Protein AF-A0A8T5E354-F1 (afdb_monomer_lite)

pLDDT: mean 81.11, std 13.67, range [40.91, 96.38]

Secondary structure (DSSP, 8-state):
-HHHHHHHHHHHHHHHHHHHHHHHHSGGGS--SSPPPHHHHHHIIIIISHHHHHHHHHHHHHHHHHHHHHHHHHHHHHHHHHHHHHHHHHHHHHHHHHHHHHHHHHHHHHHHTTS--

Structure (mmCIF, N/CA/C/O backbone):
data_AF-A0A8T5E354-F1
#
_entry.id   AF-A0A8T5E354-F1
#
loop_
_atom_site.group_PDB
_atom_site.id
_atom_site.type_symbol
_atom_site.label_atom_id
_atom_site.label_alt_id
_atom_site.label_comp_id
_atom_site.label_asym_id
_atom_site.label_entity_id
_atom_site.label_seq_id
_atom_site.pdbx_PDB_ins_code
_atom_site.Cartn_x
_atom_site.Cartn_y
_atom_site.Cartn_z
_atom_site.occupancy
_atom_site.B_iso_or_equiv
_atom_site.auth_seq_id
_atom_site.auth_comp_id
_atom_site.auth_asym_id
_atom_site.auth_atom_id
_atom_site.pdbx_PDB_model_num
ATOM 1 N N . MET A 1 1 ? 2.705 -37.332 12.727 1.00 64.19 1 MET A N 1
ATOM 2 C CA . MET A 1 1 ? 2.548 -36.344 11.631 1.00 64.19 1 MET A CA 1
ATOM 3 C C . MET A 1 1 ? 1.114 -35.830 11.500 1.00 64.19 1 MET A C 1
ATOM 5 O O . MET A 1 1 ? 0.926 -34.630 11.611 1.00 64.19 1 MET A O 1
ATOM 9 N N . ARG A 1 2 ? 0.092 -36.695 11.369 1.00 79.50 2 ARG A N 1
ATOM 10 C CA . ARG A 1 2 ? -1.319 -36.268 11.191 1.00 79.50 2 ARG A CA 1
ATOM 11 C C . ARG A 1 2 ? -1.888 -35.397 12.323 1.00 79.50 2 ARG A C 1
ATOM 13 O O . ARG A 1 2 ? -2.593 -34.442 12.040 1.00 79.50 2 ARG A O 1
ATOM 20 N N . ALA A 1 3 ? -1.547 -35.693 13.578 1.00 84.00 3 ALA A N 1
ATOM 21 C CA . ALA A 1 3 ? -1.999 -34.905 14.730 1.00 84.00 3 ALA A CA 1
ATOM 22 C C . ALA A 1 3 ? -1.451 -33.466 14.721 1.00 84.00 3 ALA A C 1
ATOM 24 O O . ALA A 1 3 ? -2.167 -32.534 15.064 1.00 84.00 3 ALA A O 1
ATOM 25 N N . ILE A 1 4 ? -0.207 -33.282 14.268 1.00 89.19 4 ILE A N 1
ATOM 26 C CA . ILE A 1 4 ? 0.425 -31.962 14.152 1.00 89.19 4 ILE A CA 1
ATOM 27 C C . ILE A 1 4 ? -0.233 -31.178 13.014 1.00 89.19 4 ILE A C 1
ATOM 29 O O . ILE A 1 4 ? -0.612 -30.033 13.218 1.00 89.19 4 ILE A O 1
ATOM 33 N N . SER A 1 5 ? -0.473 -31.811 11.859 1.00 84.81 5 SER A N 1
ATOM 34 C CA . SER A 1 5 ? -1.204 -31.169 10.756 1.00 84.81 5 SER A CA 1
ATOM 35 C C . SER A 1 5 ? -2.631 -30.770 11.143 1.00 84.81 5 SER A C 1
ATOM 37 O O . SER A 1 5 ? -3.053 -29.671 10.802 1.00 84.81 5 SER A O 1
ATOM 39 N N . ALA A 1 6 ? -3.354 -31.621 11.880 1.00 89.31 6 ALA A N 1
ATOM 40 C CA . ALA A 1 6 ? -4.702 -31.313 12.357 1.00 89.31 6 ALA A CA 1
ATOM 41 C C . ALA A 1 6 ? -4.707 -30.158 13.374 1.00 89.31 6 ALA A C 1
ATOM 43 O O . ALA A 1 6 ? -5.557 -29.271 13.308 1.00 89.31 6 ALA A O 1
ATOM 44 N N . LEU A 1 7 ? -3.730 -30.131 14.286 1.00 93.19 7 LEU A N 1
ATOM 45 C CA . LEU A 1 7 ? -3.578 -29.047 15.254 1.00 93.19 7 LEU A CA 1
ATOM 46 C C . LEU A 1 7 ? -3.244 -27.719 14.563 1.00 93.19 7 LEU A C 1
ATOM 48 O O . LEU A 1 7 ? -3.836 -26.698 14.897 1.00 93.19 7 LEU A O 1
ATOM 52 N N . THR A 1 8 ? -2.354 -27.731 13.568 1.00 94.19 8 THR A N 1
ATOM 53 C CA . THR A 1 8 ? -2.034 -26.536 12.779 1.00 94.19 8 THR A CA 1
ATOM 54 C C . THR A 1 8 ? -3.245 -26.046 11.990 1.00 94.19 8 THR A C 1
ATOM 56 O O . THR A 1 8 ? -3.504 -24.851 12.014 1.00 94.19 8 THR A O 1
ATOM 59 N N . SER A 1 9 ? -4.025 -26.926 11.349 1.00 89.62 9 SER A N 1
ATOM 60 C CA . SER A 1 9 ? -5.218 -26.505 10.596 1.00 89.62 9 SER A CA 1
ATOM 61 C C . SER A 1 9 ? -6.315 -25.917 11.485 1.00 89.62 9 SER A C 1
ATOM 63 O O . SER A 1 9 ? -6.977 -24.959 11.099 1.00 89.62 9 SER A O 1
ATOM 65 N N . VAL A 1 10 ? -6.506 -26.470 12.685 1.00 95.56 10 VAL A N 1
ATOM 66 C CA . VAL A 1 10 ? -7.470 -25.924 13.651 1.00 95.56 10 VAL A CA 1
ATOM 67 C C . VAL A 1 10 ? -6.947 -24.610 14.234 1.00 95.56 10 VAL A C 1
ATOM 69 O O . VAL A 1 10 ? -7.699 -23.648 14.355 1.00 95.56 10 VAL A O 1
ATOM 72 N N . GLY A 1 11 ? -5.650 -24.536 14.535 1.00 94.50 11 GLY A N 1
ATOM 73 C CA . GLY A 1 11 ? -5.001 -23.327 15.034 1.00 94.50 11 GLY A CA 1
ATOM 74 C C . GLY A 1 11 ? -5.056 -22.168 14.041 1.00 94.50 11 GLY A C 1
ATOM 75 O O . GLY A 1 11 ? -5.408 -21.062 14.437 1.00 94.50 11 GLY A O 1
ATOM 76 N N . THR A 1 12 ? -4.781 -22.402 12.754 1.00 95.00 12 THR A N 1
ATOM 77 C CA . THR A 1 12 ? -4.896 -21.357 11.722 1.00 95.00 12 THR A CA 1
ATOM 78 C C . THR A 1 12 ? -6.340 -20.922 11.522 1.00 95.00 12 THR A C 1
ATOM 80 O O . THR A 1 12 ? -6.592 -19.733 11.360 1.00 95.00 12 THR A O 1
ATOM 83 N N . PHE A 1 13 ? -7.296 -21.849 11.591 1.00 95.94 13 PHE A N 1
ATOM 84 C CA . PHE A 1 13 ? -8.716 -21.520 11.503 1.00 95.94 13 PHE A CA 1
ATOM 85 C C . PHE A 1 13 ? -9.165 -20.607 12.655 1.00 95.94 13 PHE A C 1
ATOM 87 O O . PHE A 1 13 ? -9.770 -19.564 12.417 1.00 95.94 13 PHE A O 1
ATOM 94 N N . ILE A 1 14 ? -8.801 -20.946 13.895 1.00 96.19 14 ILE A N 1
ATOM 95 C CA . ILE A 1 14 ? -9.091 -20.113 15.072 1.00 96.19 14 ILE A CA 1
ATOM 96 C C . ILE A 1 14 ? -8.353 -18.773 14.982 1.00 96.19 14 ILE A C 1
ATOM 98 O O . ILE A 1 14 ? -8.938 -17.734 15.266 1.00 96.19 14 ILE A O 1
ATOM 102 N N . PHE A 1 15 ? -7.092 -18.776 14.550 1.00 96.31 15 PHE A N 1
ATOM 103 C CA . PHE A 1 15 ? -6.304 -17.558 14.377 1.00 96.31 15 PHE A CA 1
ATOM 104 C C . PHE A 1 15 ? -6.953 -16.592 13.380 1.00 96.31 15 PHE A C 1
ATOM 106 O O . PHE A 1 15 ? -7.083 -15.407 13.673 1.00 96.31 15 PHE A O 1
ATOM 113 N N . VAL A 1 16 ? -7.429 -17.092 12.237 1.00 96.38 16 VAL A N 1
ATOM 114 C CA . VAL A 1 16 ? -8.157 -16.277 11.253 1.00 96.38 16 VAL A CA 1
ATOM 115 C C . VAL A 1 16 ? -9.440 -15.703 11.855 1.00 96.38 16 VAL A C 1
ATOM 117 O O . VAL A 1 16 ? -9.725 -14.527 11.643 1.00 96.38 16 VAL A O 1
ATOM 120 N N . LEU A 1 17 ? -10.187 -16.482 12.644 1.00 95.94 17 LEU A N 1
ATOM 121 C CA . LEU A 1 17 ? -11.382 -15.986 13.336 1.00 95.94 17 LEU A CA 1
ATOM 122 C C . LEU A 1 17 ? -11.058 -14.895 14.364 1.00 95.94 17 LEU A C 1
ATOM 124 O O . LEU A 1 17 ? -11.789 -13.912 14.441 1.00 95.94 17 LEU A O 1
ATOM 128 N N . LEU A 1 18 ? -9.958 -15.030 15.108 1.00 94.62 18 LEU A N 1
ATOM 129 C CA . LEU A 1 18 ? -9.502 -14.008 16.054 1.00 94.62 18 LEU A CA 1
ATOM 130 C C . LEU A 1 18 ? -9.105 -12.714 15.340 1.00 94.62 18 LEU A C 1
ATOM 132 O O . LEU A 1 18 ? -9.494 -11.632 15.771 1.00 94.62 18 LEU A O 1
ATOM 136 N N . VAL A 1 19 ? -8.385 -12.817 14.220 1.00 94.75 19 VAL A N 1
ATOM 137 C CA . VAL A 1 19 ? -8.037 -11.648 13.402 1.00 94.75 19 VAL A CA 1
ATOM 138 C C . VAL A 1 19 ? -9.299 -10.990 12.844 1.00 94.75 19 VAL A C 1
ATOM 140 O O . VAL A 1 19 ? -9.435 -9.775 12.919 1.00 94.75 19 VAL A O 1
ATOM 143 N N . LEU A 1 20 ? -10.250 -11.774 12.333 1.00 93.56 20 LEU A N 1
ATOM 144 C CA . LEU A 1 20 ? -11.536 -11.257 11.860 1.00 93.56 20 LEU A CA 1
ATOM 145 C C . LEU A 1 20 ? -12.311 -10.551 12.974 1.00 93.56 20 LEU A C 1
ATOM 147 O O . LEU A 1 20 ? -12.875 -9.488 12.730 1.00 93.56 20 LEU A O 1
ATOM 151 N N . GLN A 1 21 ? -12.339 -11.112 14.181 1.00 93.50 21 GLN A N 1
ATOM 152 C CA . GLN A 1 21 ? -13.004 -10.494 15.323 1.00 93.50 21 GLN A CA 1
ATOM 153 C C . GLN A 1 21 ? -12.373 -9.145 15.671 1.00 93.50 21 GLN A C 1
ATOM 155 O O . GLN A 1 21 ? -13.101 -8.168 15.815 1.00 93.50 21 GLN A O 1
ATOM 160 N N . GLU A 1 22 ? -11.047 -9.083 15.765 1.00 90.19 22 GLU A N 1
ATOM 161 C CA . GLU A 1 22 ? -10.346 -7.860 16.160 1.00 90.19 22 GLU A CA 1
ATOM 162 C C . GLU A 1 22 ? -10.410 -6.771 15.083 1.00 90.19 22 GLU A C 1
ATOM 164 O O . GLU A 1 22 ? -10.559 -5.588 15.375 1.00 90.19 22 GLU A O 1
ATOM 169 N N . VAL A 1 23 ? -10.375 -7.160 13.807 1.00 89.00 23 VAL A N 1
ATOM 170 C CA . VAL A 1 23 ? -10.556 -6.208 12.705 1.00 89.00 23 VAL A CA 1
ATOM 171 C C . VAL A 1 23 ? -11.972 -5.628 12.716 1.00 89.00 23 VAL A C 1
ATOM 173 O O . VAL A 1 23 ? -12.122 -4.428 12.503 1.00 89.00 23 VAL A O 1
ATOM 176 N N . ASN A 1 24 ? -13.002 -6.442 12.979 1.00 89.25 24 ASN A N 1
ATOM 177 C CA . ASN A 1 24 ? -14.399 -5.987 13.011 1.00 89.25 24 ASN A CA 1
ATOM 178 C C . ASN A 1 24 ? -14.786 -5.266 14.312 1.00 89.25 24 ASN A C 1
ATOM 180 O O . ASN A 1 24 ? -15.743 -4.496 14.310 1.00 89.25 24 ASN A O 1
ATOM 184 N N . SER A 1 25 ? -14.081 -5.504 15.420 1.00 86.00 25 SER A N 1
ATOM 185 C CA . SER A 1 25 ? -14.323 -4.812 16.694 1.00 86.00 25 SER A CA 1
ATOM 186 C C . SER A 1 25 ? -13.792 -3.377 16.691 1.00 86.00 25 SER A C 1
ATOM 188 O O . SER A 1 25 ? -14.134 -2.588 17.575 1.00 86.00 25 SER A O 1
ATOM 190 N N . HIS A 1 26 ? -12.964 -3.025 15.704 1.00 80.12 26 HIS A N 1
ATOM 191 C CA . HIS A 1 26 ? -12.321 -1.728 15.659 1.00 80.12 26 HIS A CA 1
ATOM 192 C C . HIS A 1 26 ? -13.327 -0.588 15.432 1.00 80.12 26 HIS A C 1
ATOM 194 O O . HIS A 1 26 ? -14.165 -0.632 14.529 1.00 80.12 26 HIS A O 1
ATOM 200 N N . SER A 1 27 ? -13.207 0.473 16.236 1.00 75.69 27 SER A N 1
ATOM 201 C CA . SER A 1 27 ? -14.137 1.613 16.270 1.00 75.69 27 SER A CA 1
ATOM 202 C C . SER A 1 27 ? -14.238 2.385 14.949 1.00 75.69 27 SER A C 1
ATOM 204 O O . SER A 1 27 ? -15.226 3.084 14.731 1.00 75.69 27 SER A O 1
ATOM 206 N N . MET A 1 28 ? -13.264 2.221 14.046 1.00 71.81 28 MET A N 1
ATOM 207 C CA . MET A 1 28 ? -13.272 2.773 12.685 1.00 71.81 28 MET A CA 1
ATOM 208 C C . MET A 1 28 ? -14.462 2.295 11.834 1.00 71.81 28 MET A C 1
ATOM 210 O O . MET A 1 28 ? -14.895 3.023 10.946 1.00 71.81 28 MET A O 1
ATOM 214 N N . TRP A 1 29 ? -15.004 1.098 12.095 1.00 83.00 29 TRP A N 1
ATOM 215 C CA . TRP A 1 29 ? -16.178 0.561 11.387 1.00 83.00 29 TRP A CA 1
ATOM 216 C C . TRP A 1 29 ? -17.516 1.013 11.990 1.00 83.00 29 TRP A C 1
ATOM 218 O O . TRP A 1 29 ? -18.580 0.606 11.521 1.00 83.00 29 TRP A O 1
ATOM 228 N N . GLY A 1 30 ? -17.482 1.830 13.047 1.00 75.94 30 GLY A N 1
ATOM 229 C CA . GLY A 1 30 ? -18.677 2.383 13.671 1.00 75.94 30 GLY A CA 1
ATOM 230 C C . GLY A 1 30 ? -19.424 3.359 12.757 1.00 75.94 30 GLY A C 1
ATOM 231 O O . GLY A 1 30 ? -18.851 3.974 11.860 1.00 75.94 30 GLY A O 1
ATOM 232 N N . VAL A 1 31 ? -20.724 3.537 13.010 1.00 69.81 31 VAL A N 1
ATOM 233 C CA . VAL A 1 31 ? -21.526 4.587 12.363 1.00 69.81 31 VAL A CA 1
ATOM 234 C C . VAL A 1 31 ? -20.984 5.952 12.794 1.00 69.81 31 VAL A C 1
ATOM 236 O O . VAL A 1 31 ? -21.166 6.374 13.936 1.00 69.81 31 VAL A O 1
ATOM 239 N N . SER A 1 32 ? -20.300 6.640 11.881 1.00 68.12 32 SER A N 1
ATOM 240 C CA . SER A 1 32 ? -19.817 8.003 12.087 1.00 68.12 32 SER A CA 1
ATOM 241 C C . SER A 1 32 ? -20.966 8.995 11.884 1.00 68.12 32 SER A C 1
ATOM 243 O O . SER A 1 32 ? -21.545 9.101 10.807 1.00 68.12 32 SER A O 1
ATOM 245 N N . GLY A 1 33 ? -21.335 9.716 12.949 1.00 69.00 33 GLY A N 1
ATOM 246 C CA . GLY A 1 33 ? -22.379 10.749 12.895 1.00 69.00 33 GLY A CA 1
ATOM 247 C C . GLY A 1 33 ? -21.926 12.037 12.197 1.00 69.00 33 GLY A C 1
ATOM 248 O O . GLY A 1 33 ? -22.749 12.726 11.606 1.00 69.00 33 GLY A O 1
ATOM 249 N N . ASN A 1 34 ? -20.618 12.318 12.210 1.00 73.38 34 ASN A N 1
ATOM 250 C CA . ASN A 1 34 ? -19.991 13.452 11.537 1.00 73.38 34 ASN A CA 1
ATOM 251 C C . ASN A 1 34 ? -18.692 12.996 10.844 1.00 73.38 34 ASN A C 1
ATOM 253 O O . ASN A 1 34 ? -17.919 12.252 11.453 1.00 73.38 34 ASN A O 1
ATOM 257 N N . PRO A 1 35 ? -18.416 13.442 9.604 1.00 75.81 35 PRO A N 1
ATOM 258 C CA . PRO A 1 35 ? -17.126 13.208 8.966 1.00 75.81 35 PRO A CA 1
ATOM 259 C C . PRO A 1 35 ? -16.006 13.932 9.736 1.00 75.81 35 PRO A C 1
ATOM 261 O O . PRO A 1 35 ? -16.233 15.046 10.221 1.00 75.81 35 PRO A O 1
ATOM 264 N N . PRO A 1 36 ? -14.808 13.328 9.846 1.00 76.06 36 PRO A N 1
ATOM 265 C CA . PRO A 1 36 ? -13.687 13.934 10.552 1.00 76.06 36 PRO A CA 1
ATOM 266 C C . PRO A 1 36 ? -13.252 15.229 9.865 1.00 76.06 36 PRO A C 1
ATOM 268 O O . PRO A 1 36 ? -13.248 15.341 8.635 1.00 76.06 36 PRO A O 1
ATOM 271 N N . SER A 1 37 ? -12.857 16.212 10.667 1.00 85.81 37 SER A N 1
ATOM 272 C CA . SER A 1 37 ? -12.221 17.424 10.155 1.00 85.81 37 SER A CA 1
ATOM 273 C C . SER A 1 37 ? -10.853 17.102 9.534 1.00 85.81 37 SER A C 1
ATOM 275 O O . SER A 1 37 ? -10.218 16.101 9.869 1.00 85.81 37 SER A O 1
ATOM 277 N N . THR A 1 38 ? -10.345 17.969 8.650 1.00 88.69 38 THR A N 1
ATOM 278 C CA . THR A 1 38 ? -9.024 17.787 8.011 1.00 88.69 38 THR A CA 1
ATOM 279 C C . THR A 1 38 ? -7.900 17.574 9.031 1.00 88.69 38 THR A C 1
ATOM 281 O O . THR A 1 38 ? -6.960 16.825 8.774 1.00 88.69 38 THR A O 1
ATOM 284 N N . VAL A 1 39 ? -8.005 18.213 10.200 1.00 89.38 39 VAL A N 1
ATOM 285 C CA . VAL A 1 39 ? -7.016 18.108 11.281 1.00 89.38 39 VAL A CA 1
ATOM 286 C C . VAL A 1 39 ? -7.082 16.739 11.960 1.00 89.38 39 VAL A C 1
ATOM 288 O O . VAL A 1 39 ? -6.046 16.113 12.174 1.00 89.38 39 VAL A O 1
ATOM 291 N N . GLU A 1 40 ? -8.283 16.239 12.249 1.00 86.88 40 GLU A N 1
ATOM 292 C CA . GLU A 1 40 ? -8.479 14.916 12.857 1.00 86.88 40 GLU A CA 1
ATOM 293 C C . GLU A 1 40 ? -8.058 13.792 11.908 1.00 86.88 40 GLU A C 1
ATOM 295 O O . GLU A 1 40 ? -7.396 12.843 12.328 1.00 86.88 40 GLU A O 1
ATOM 300 N N . PHE A 1 41 ? -8.348 13.929 10.611 1.00 85.06 41 PHE A N 1
ATOM 301 C CA . PHE A 1 41 ? -7.876 12.983 9.602 1.00 85.06 41 PHE A CA 1
ATOM 302 C C . PHE A 1 41 ? -6.343 12.955 9.508 1.00 85.06 41 PHE A C 1
ATOM 304 O O . PHE A 1 41 ? -5.744 11.879 9.472 1.00 85.06 41 PHE A O 1
ATOM 311 N N . ALA A 1 42 ? -5.692 14.124 9.518 1.00 89.44 42 ALA A N 1
ATOM 312 C CA . ALA A 1 42 ? -4.234 14.200 9.510 1.00 89.44 42 ALA A CA 1
ATOM 313 C C . ALA A 1 42 ? -3.632 13.536 10.758 1.00 89.44 42 ALA A C 1
ATOM 315 O O . ALA A 1 42 ? -2.680 12.765 10.643 1.00 89.44 42 ALA A O 1
ATOM 316 N N . ASN A 1 43 ? -4.215 13.773 11.937 1.00 90.38 43 ASN A N 1
ATOM 317 C CA . ASN A 1 43 ? -3.779 13.128 13.173 1.00 90.38 43 ASN A CA 1
ATOM 318 C C . ASN A 1 43 ? -3.927 11.596 13.104 1.00 90.38 43 ASN A C 1
ATOM 320 O O . ASN A 1 43 ? -2.994 10.873 13.447 1.00 90.38 43 ASN A O 1
ATOM 324 N N . SER A 1 44 ? -5.048 11.103 12.573 1.00 88.06 44 SER A N 1
ATOM 325 C CA . SER A 1 44 ? -5.284 9.671 12.360 1.00 88.06 44 SER A CA 1
ATOM 326 C C . SER A 1 44 ? -4.224 9.041 11.446 1.00 88.06 44 SER A C 1
ATOM 328 O O . SER A 1 44 ? -3.643 8.017 11.790 1.00 88.06 44 SER A O 1
ATOM 330 N N . ILE A 1 45 ? -3.922 9.640 10.289 1.00 89.44 45 ILE A N 1
ATOM 331 C CA . ILE A 1 45 ? -2.983 9.058 9.308 1.00 89.44 45 ILE A CA 1
ATOM 332 C C . ILE A 1 45 ? -1.513 9.159 9.756 1.00 89.44 45 ILE A C 1
ATOM 334 O O . ILE A 1 45 ? -0.730 8.246 9.473 1.00 89.44 45 ILE A O 1
ATOM 338 N N . PHE A 1 46 ? -1.127 10.246 10.436 1.00 88.31 46 PHE A N 1
ATOM 339 C CA . PHE A 1 46 ? 0.270 10.503 10.809 1.00 88.31 46 PHE A CA 1
ATOM 340 C C . PHE A 1 46 ? 0.668 10.019 12.204 1.00 88.31 46 PHE A C 1
ATOM 342 O O . PHE A 1 46 ? 1.851 9.752 12.398 1.00 88.31 46 PHE A O 1
ATOM 349 N N . ASN A 1 47 ? -0.266 9.893 13.153 1.00 88.88 47 ASN A N 1
ATOM 350 C CA . ASN A 1 47 ? 0.031 9.403 14.503 1.00 88.88 47 ASN A CA 1
ATOM 351 C C . ASN A 1 47 ? -0.534 7.999 14.740 1.00 88.88 47 ASN A C 1
ATOM 353 O O . ASN A 1 47 ? 0.228 7.086 15.044 1.00 88.88 47 ASN A O 1
ATOM 357 N N . GLU A 1 48 ? -1.843 7.799 14.576 1.00 88.31 48 GLU A N 1
ATOM 358 C CA . GLU A 1 48 ? -2.497 6.526 14.929 1.00 88.31 48 GLU A CA 1
ATOM 359 C C . GLU A 1 48 ? -2.175 5.407 13.925 1.00 88.31 48 GLU A C 1
ATOM 361 O O . GLU A 1 48 ? -1.849 4.285 14.310 1.00 88.31 48 GLU A O 1
ATOM 366 N N . TRP A 1 49 ? -2.177 5.729 12.630 1.00 88.75 49 TRP A N 1
ATOM 367 C CA . TRP 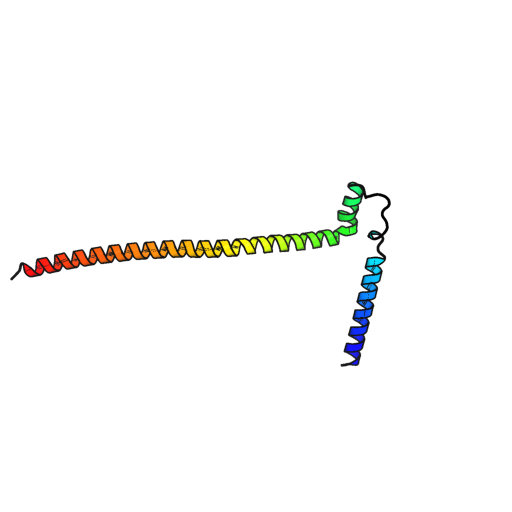A 1 49 ? -1.952 4.785 11.531 1.00 88.75 49 TRP A CA 1
ATOM 368 C C . TRP A 1 49 ? -0.586 4.937 10.859 1.00 88.75 49 TRP A C 1
ATOM 370 O O . TRP A 1 49 ? -0.353 4.381 9.785 1.00 88.75 49 TRP A O 1
ATOM 380 N N . ALA A 1 50 ? 0.346 5.644 11.503 1.00 90.44 50 ALA A N 1
ATOM 381 C CA . ALA A 1 50 ? 1.647 6.009 10.942 1.00 90.44 50 ALA A CA 1
ATOM 382 C C . ALA A 1 50 ? 2.389 4.817 10.313 1.00 90.44 50 ALA A C 1
ATOM 384 O O . ALA A 1 50 ? 2.901 4.897 9.196 1.00 90.44 50 ALA A O 1
ATOM 385 N N . PHE A 1 51 ? 2.399 3.681 11.015 1.00 88.75 51 PHE A N 1
ATOM 386 C CA . PHE A 1 51 ? 3.059 2.461 10.557 1.00 88.75 51 PHE A CA 1
ATOM 387 C C . PHE A 1 51 ? 2.450 1.909 9.259 1.00 88.75 51 PHE A C 1
ATOM 389 O O . PHE A 1 51 ? 3.177 1.545 8.333 1.00 88.75 51 PHE A O 1
ATOM 396 N N . VAL A 1 52 ? 1.118 1.899 9.157 1.00 91.25 52 VAL A N 1
ATOM 397 C CA . VAL A 1 52 ? 0.402 1.439 7.958 1.00 91.25 52 VAL A CA 1
ATOM 398 C C . VAL A 1 52 ? 0.630 2.404 6.796 1.00 91.25 52 VAL A C 1
ATOM 400 O O . VAL A 1 52 ? 0.884 1.956 5.679 1.00 91.25 52 VAL A O 1
ATOM 403 N N . THR A 1 53 ? 0.637 3.715 7.053 1.00 92.44 53 THR A N 1
ATOM 404 C CA . THR A 1 53 ? 0.930 4.749 6.047 1.00 92.44 53 THR A CA 1
ATOM 405 C C . THR A 1 53 ? 2.333 4.588 5.456 1.00 92.44 53 THR A C 1
ATOM 407 O O . THR A 1 53 ? 2.511 4.701 4.243 1.00 92.44 53 THR A O 1
ATOM 410 N N . ILE A 1 54 ? 3.333 4.262 6.282 1.00 94.88 54 ILE A N 1
ATOM 411 C CA . ILE A 1 54 ? 4.708 4.006 5.822 1.00 94.88 54 ILE A CA 1
ATOM 412 C C . ILE A 1 54 ? 4.760 2.780 4.902 1.00 94.88 54 ILE A C 1
ATOM 414 O O . ILE A 1 54 ? 5.357 2.839 3.825 1.00 94.88 54 ILE A O 1
ATOM 418 N N . ILE A 1 55 ? 4.109 1.681 5.292 1.00 96.00 55 ILE A N 1
ATOM 419 C CA . ILE A 1 55 ? 4.044 0.459 4.476 1.00 96.00 55 ILE A CA 1
ATOM 420 C C . ILE A 1 55 ? 3.319 0.720 3.156 1.00 96.00 55 ILE A C 1
ATOM 422 O O . ILE A 1 55 ? 3.789 0.292 2.103 1.00 96.00 55 ILE A O 1
ATOM 426 N N . LEU A 1 56 ? 2.211 1.462 3.193 1.00 94.50 56 LEU A N 1
ATOM 427 C CA . LEU A 1 56 ? 1.480 1.861 1.997 1.00 94.50 56 LEU A CA 1
ATOM 428 C C . LEU A 1 56 ? 2.366 2.686 1.056 1.00 94.50 56 LEU A C 1
ATOM 430 O O . LEU A 1 56 ? 2.382 2.427 -0.144 1.00 94.50 56 LEU A O 1
ATOM 434 N N . GLY A 1 57 ? 3.147 3.629 1.589 1.00 94.38 57 GLY A N 1
ATOM 435 C CA . GLY A 1 57 ? 4.107 4.410 0.810 1.00 94.38 57 GLY A CA 1
ATOM 436 C C . GLY A 1 57 ? 5.187 3.544 0.157 1.00 94.38 57 GLY A C 1
ATOM 437 O O . GLY A 1 57 ? 5.492 3.726 -1.021 1.00 94.38 57 GLY A O 1
ATOM 438 N N . ALA A 1 58 ? 5.718 2.556 0.879 1.00 96.25 58 ALA A N 1
ATOM 439 C CA . ALA A 1 58 ? 6.695 1.614 0.333 1.00 96.25 58 ALA A CA 1
ATOM 440 C C . ALA A 1 58 ? 6.098 0.739 -0.784 1.00 96.25 58 ALA A C 1
ATOM 442 O O . ALA A 1 58 ? 6.727 0.554 -1.829 1.00 96.25 58 ALA A O 1
ATOM 443 N N . LEU A 1 59 ? 4.867 0.250 -0.605 1.00 95.94 59 LEU A N 1
ATOM 444 C CA . LEU A 1 59 ? 4.141 -0.500 -1.635 1.00 95.94 59 LEU A CA 1
ATOM 445 C C . LEU A 1 59 ? 3.863 0.362 -2.870 1.00 95.94 59 LEU A C 1
ATOM 447 O O . LEU A 1 59 ? 4.058 -0.093 -3.998 1.00 95.94 59 LEU A O 1
ATOM 451 N N . LEU A 1 60 ? 3.469 1.620 -2.668 1.00 95.81 60 LEU A N 1
ATOM 452 C CA . LEU A 1 60 ? 3.245 2.570 -3.753 1.00 95.81 60 LEU A CA 1
ATOM 453 C C . LEU A 1 60 ? 4.543 2.849 -4.525 1.00 95.81 60 LEU A C 1
ATOM 455 O O . LEU A 1 60 ? 4.539 2.863 -5.755 1.00 95.81 60 LEU A O 1
ATOM 459 N N . ALA A 1 61 ? 5.668 3.007 -3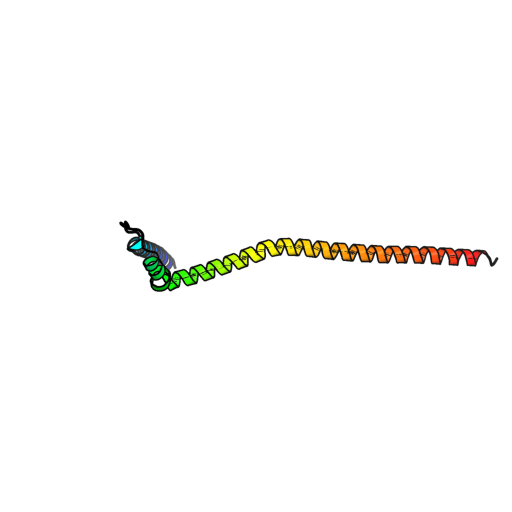.823 1.00 96.19 61 ALA A N 1
ATOM 460 C CA . ALA A 1 61 ? 6.978 3.184 -4.443 1.00 96.19 61 ALA A CA 1
ATOM 461 C C . ALA A 1 61 ? 7.385 1.955 -5.273 1.00 96.19 61 ALA A C 1
ATOM 463 O O . ALA A 1 61 ? 7.821 2.101 -6.416 1.00 96.19 61 ALA A O 1
ATOM 464 N N . MET A 1 62 ? 7.180 0.743 -4.748 1.00 96.00 62 MET A N 1
ATOM 465 C CA . MET A 1 62 ? 7.428 -0.499 -5.488 1.00 96.00 62 MET A CA 1
ATOM 466 C C . MET A 1 62 ? 6.566 -0.588 -6.756 1.00 96.00 62 MET A C 1
ATOM 468 O O . MET A 1 62 ? 7.065 -0.980 -7.813 1.00 96.00 62 MET A O 1
ATOM 472 N N . ALA A 1 63 ? 5.305 -0.155 -6.686 1.00 94.31 63 ALA A N 1
ATOM 473 C CA . ALA A 1 63 ? 4.415 -0.093 -7.841 1.00 94.31 63 ALA A CA 1
ATOM 474 C C . ALA A 1 63 ? 4.882 0.931 -8.893 1.00 94.31 63 ALA A C 1
ATOM 476 O O . ALA A 1 63 ? 4.922 0.610 -10.081 1.00 94.31 63 ALA A O 1
ATOM 477 N N . MET A 1 64 ? 5.298 2.136 -8.480 1.00 95.31 64 MET A N 1
ATOM 478 C CA . MET A 1 64 ? 5.829 3.158 -9.397 1.00 95.31 64 MET A CA 1
ATOM 479 C C . MET A 1 64 ? 7.105 2.695 -10.106 1.00 95.31 64 MET A C 1
ATOM 481 O O . MET A 1 64 ? 7.282 2.947 -11.302 1.00 95.31 64 MET A O 1
ATOM 485 N N . ILE A 1 65 ? 7.978 1.979 -9.395 1.00 92.75 65 ILE A N 1
ATOM 486 C CA . ILE A 1 65 ? 9.176 1.377 -9.982 1.00 92.75 65 ILE A CA 1
ATOM 487 C C . ILE A 1 65 ? 8.769 0.299 -10.996 1.00 92.75 65 ILE A C 1
ATOM 489 O O . ILE A 1 65 ? 9.250 0.323 -12.127 1.00 92.75 65 ILE A O 1
ATOM 493 N N . GLY A 1 66 ? 7.834 -0.587 -10.641 1.00 88.94 66 GLY A N 1
ATOM 494 C CA . GLY A 1 66 ? 7.317 -1.629 -11.535 1.00 88.94 66 GLY A CA 1
ATOM 495 C C . GLY A 1 66 ? 6.715 -1.077 -12.833 1.00 88.94 66 GLY A C 1
ATOM 496 O O . GLY A 1 66 ? 7.072 -1.528 -13.920 1.00 88.94 66 GLY A O 1
ATOM 497 N N . ALA A 1 67 ? 5.876 -0.042 -12.743 1.00 90.50 67 ALA A N 1
ATOM 498 C CA . ALA A 1 67 ? 5.294 0.617 -13.914 1.00 90.50 67 ALA A CA 1
ATOM 499 C C . ALA A 1 67 ? 6.360 1.289 -14.799 1.00 90.50 67 ALA A C 1
ATOM 501 O O . ALA A 1 67 ? 6.296 1.222 -16.027 1.00 90.50 67 ALA A O 1
ATOM 502 N N . SER A 1 68 ? 7.382 1.886 -14.178 1.00 88.62 68 SER A N 1
ATOM 503 C CA . SER A 1 68 ? 8.497 2.516 -14.893 1.00 88.62 68 SER A CA 1
ATOM 504 C C . SER A 1 68 ? 9.371 1.511 -15.645 1.00 88.62 68 SER A C 1
ATOM 506 O O . SER A 1 68 ? 9.988 1.883 -16.644 1.00 88.62 68 SER A O 1
ATOM 508 N N . TYR A 1 69 ? 9.454 0.260 -15.181 1.00 89.50 69 TYR A N 1
ATOM 509 C CA . TYR A 1 69 ? 10.142 -0.810 -15.906 1.00 89.50 69 TYR A CA 1
ATOM 510 C C . TYR A 1 69 ? 9.302 -1.360 -17.057 1.00 89.50 69 TYR A C 1
ATOM 512 O O . TYR A 1 69 ? 9.863 -1.606 -18.119 1.00 89.50 69 TYR A O 1
ATOM 520 N N . LEU A 1 70 ? 7.978 -1.456 -16.901 1.00 88.00 70 LEU A N 1
ATOM 521 C CA . LEU A 1 70 ? 7.091 -1.984 -17.943 1.00 88.00 70 LEU A CA 1
ATOM 522 C C . LEU A 1 70 ? 7.149 -1.163 -19.247 1.00 88.00 70 LEU A C 1
ATOM 524 O O . LEU A 1 70 ? 7.323 -1.726 -20.320 1.00 88.00 70 LEU A O 1
ATOM 528 N N . VAL A 1 71 ? 7.087 0.171 -19.157 1.00 84.31 71 VAL A N 1
ATOM 529 C CA . VAL A 1 71 ? 7.184 1.067 -20.335 1.00 84.31 71 VAL A CA 1
ATOM 530 C C . VAL A 1 71 ? 8.614 1.150 -20.876 1.00 84.31 71 VAL A C 1
ATOM 532 O O . VAL A 1 71 ? 8.854 1.373 -22.062 1.00 84.31 71 VAL A O 1
ATOM 535 N N . ARG A 1 72 ? 9.612 1.002 -20.003 1.00 89.06 72 ARG A N 1
ATOM 536 C CA . ARG A 1 72 ? 11.015 1.057 -20.419 1.00 89.06 72 ARG A CA 1
ATOM 537 C C . ARG A 1 72 ? 11.412 -0.170 -21.227 1.00 89.06 72 ARG A C 1
ATOM 539 O O . ARG A 1 72 ? 12.223 -0.025 -22.132 1.00 89.06 72 ARG A O 1
ATOM 546 N N . ASP A 1 73 ? 10.843 -1.328 -20.922 1.00 88.25 73 ASP A N 1
ATOM 547 C CA . ASP A 1 73 ? 11.130 -2.584 -21.613 1.00 88.25 73 ASP A CA 1
ATOM 548 C C . ASP A 1 73 ? 10.760 -2.509 -23.110 1.00 88.25 73 ASP A C 1
ATOM 550 O O . ASP A 1 73 ? 11.602 -2.720 -23.985 1.00 88.25 73 ASP A O 1
ATOM 554 N N . GLU A 1 74 ? 9.552 -2.033 -23.432 1.00 84.75 74 GLU A N 1
ATOM 555 C CA . GLU A 1 74 ? 9.099 -1.833 -24.822 1.00 84.75 74 GLU A CA 1
ATOM 556 C C . GLU A 1 74 ? 9.865 -0.721 -25.564 1.00 84.75 74 GLU A C 1
ATOM 558 O O . GLU A 1 74 ? 10.092 -0.792 -26.773 1.00 84.75 74 GLU A O 1
ATOM 563 N N . ARG A 1 75 ? 10.313 0.319 -24.852 1.00 89.25 75 ARG A N 1
ATOM 564 C CA . ARG A 1 75 ? 11.100 1.405 -25.459 1.00 89.25 75 ARG A CA 1
ATOM 565 C C . ARG A 1 75 ? 12.544 0.969 -25.706 1.00 89.25 75 ARG A C 1
ATOM 567 O O . ARG A 1 75 ? 13.122 1.358 -26.717 1.00 89.25 75 ARG A O 1
ATOM 574 N N . LEU A 1 76 ? 13.113 0.149 -24.820 1.00 82.44 76 LEU A N 1
ATOM 575 C CA . LEU A 1 76 ? 14.457 -0.416 -24.963 1.00 82.44 76 LEU A CA 1
ATOM 576 C C . LEU A 1 76 ? 14.542 -1.369 -26.153 1.00 82.44 76 LEU A C 1
ATOM 578 O O . LEU A 1 76 ? 15.493 -1.268 -26.926 1.00 82.44 76 LEU A O 1
ATOM 582 N N . ILE A 1 77 ? 13.559 -2.258 -26.338 1.00 81.50 77 ILE A N 1
ATOM 583 C CA . ILE A 1 77 ? 13.593 -3.220 -27.449 1.00 81.50 77 ILE A CA 1
ATOM 584 C C . ILE A 1 77 ? 13.524 -2.509 -28.806 1.00 81.50 77 ILE A C 1
ATOM 586 O O . ILE A 1 77 ? 14.277 -2.843 -29.721 1.00 81.50 77 ILE A O 1
ATOM 590 N N . ASN A 1 78 ? 12.682 -1.478 -28.911 1.00 82.06 78 ASN A N 1
ATOM 591 C CA . ASN A 1 78 ? 12.522 -0.724 -30.147 1.00 82.06 78 ASN A CA 1
ATOM 592 C C . ASN A 1 78 ? 13.786 0.085 -30.471 1.00 82.06 78 ASN A C 1
ATOM 594 O O . ASN A 1 78 ? 14.235 0.099 -31.612 1.00 82.06 78 ASN A O 1
ATOM 598 N N 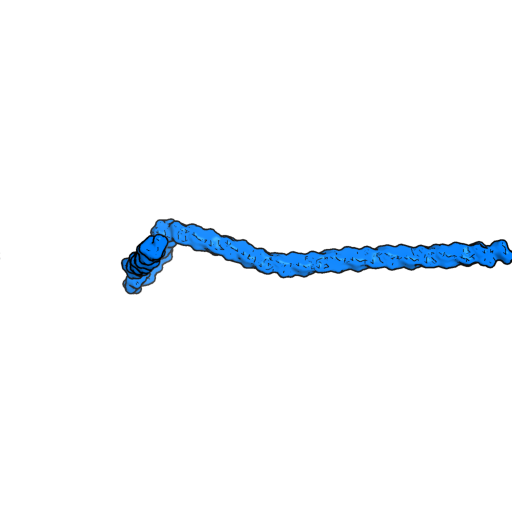. LEU A 1 79 ? 14.414 0.678 -29.450 1.00 82.88 79 LEU A N 1
ATOM 599 C CA . LEU A 1 79 ? 15.666 1.419 -29.602 1.00 82.88 79 LEU A CA 1
ATOM 600 C C . LEU A 1 79 ? 16.837 0.508 -30.013 1.00 82.88 79 LEU A C 1
ATOM 602 O O . LEU A 1 79 ? 17.669 0.891 -30.828 1.00 82.88 79 LEU A O 1
ATOM 606 N N . VAL A 1 80 ? 16.909 -0.714 -29.476 1.00 84.12 80 VAL A N 1
ATOM 607 C CA . VAL A 1 80 ? 17.944 -1.691 -29.858 1.00 84.12 80 VAL A CA 1
ATOM 608 C C . VAL A 1 80 ? 17.774 -2.153 -31.303 1.00 84.12 80 VAL A C 1
ATOM 610 O O . VAL A 1 80 ? 18.772 -2.372 -31.994 1.00 84.12 80 VAL A O 1
ATOM 613 N N . TRP A 1 81 ? 16.533 -2.314 -31.761 1.00 85.12 81 TRP A N 1
ATOM 614 C CA . TRP A 1 81 ? 16.256 -2.679 -33.145 1.00 85.12 81 TRP A CA 1
ATOM 615 C C . TRP A 1 81 ? 16.620 -1.544 -34.112 1.00 85.12 81 TRP A C 1
ATOM 617 O O . TRP A 1 81 ? 17.293 -1.808 -35.105 1.00 85.12 81 TRP A O 1
ATOM 627 N N . ASP A 1 82 ? 16.292 -0.298 -33.759 1.00 86.25 82 ASP A N 1
ATOM 628 C CA . ASP A 1 82 ? 16.645 0.916 -34.513 1.00 86.25 82 ASP A CA 1
ATOM 629 C C . ASP A 1 82 ? 18.172 1.071 -34.663 1.00 86.25 82 ASP A C 1
ATOM 631 O O . ASP A 1 82 ? 18.706 1.102 -35.771 1.00 86.25 82 ASP A O 1
ATOM 635 N N . ILE A 1 83 ? 18.916 0.988 -33.550 1.00 86.25 83 ILE A 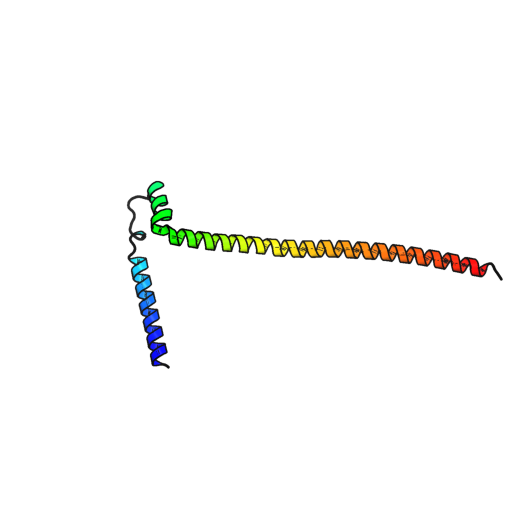N 1
ATOM 636 C CA . ILE A 1 83 ? 20.390 1.065 -33.553 1.00 86.25 83 ILE A CA 1
ATOM 637 C C . ILE A 1 83 ? 21.016 -0.076 -34.374 1.00 86.25 83 ILE A C 1
ATOM 639 O O . ILE A 1 83 ? 22.019 0.116 -35.065 1.00 86.25 83 ILE A O 1
ATOM 643 N N . ARG A 1 84 ? 20.459 -1.292 -34.298 1.00 83.50 84 ARG A N 1
ATOM 644 C CA . ARG A 1 84 ? 20.973 -2.447 -35.049 1.00 83.50 84 ARG A CA 1
ATOM 645 C C . ARG A 1 84 ? 20.700 -2.329 -36.551 1.00 83.50 84 ARG A C 1
ATOM 647 O O . ARG A 1 84 ? 21.566 -2.738 -37.331 1.00 83.50 84 ARG A O 1
ATOM 654 N N . GLY A 1 85 ? 19.543 -1.796 -36.943 1.00 82.38 85 GLY A N 1
ATOM 655 C CA . GLY A 1 85 ? 19.201 -1.511 -38.338 1.00 82.38 85 GLY A CA 1
ATOM 656 C C . GLY A 1 85 ? 20.176 -0.508 -38.950 1.00 82.38 85 GLY A C 1
ATOM 657 O O . GLY A 1 85 ? 20.866 -0.831 -39.916 1.00 82.38 85 GLY A O 1
ATOM 658 N N . ASP A 1 86 ? 20.358 0.638 -38.292 1.00 82.50 86 ASP A N 1
ATOM 659 C CA . ASP A 1 86 ? 21.230 1.718 -38.768 1.00 82.50 86 ASP A CA 1
ATOM 660 C C . ASP A 1 86 ? 22.687 1.279 -38.983 1.00 82.50 86 ASP A C 1
ATOM 662 O O . ASP A 1 86 ? 23.328 1.651 -39.973 1.00 82.50 86 ASP A O 1
ATOM 666 N N . ILE A 1 87 ? 23.235 0.474 -38.068 1.00 82.25 87 ILE A N 1
ATOM 667 C CA . ILE A 1 87 ? 24.611 -0.034 -38.173 1.00 82.25 87 ILE A CA 1
ATOM 668 C C . ILE A 1 87 ? 24.740 -1.030 -39.332 1.00 82.25 87 ILE A C 1
ATOM 670 O O . ILE A 1 87 ? 25.730 -0.989 -40.067 1.00 82.25 87 ILE A O 1
ATOM 674 N N . SER A 1 88 ? 23.756 -1.913 -39.508 1.00 78.94 88 SER A N 1
ATOM 675 C CA . SER A 1 88 ? 23.781 -2.939 -40.559 1.00 78.94 88 SER A CA 1
ATOM 676 C C . SER A 1 88 ? 23.719 -2.303 -41.949 1.00 78.94 88 SER A C 1
ATOM 678 O O . SER A 1 88 ? 24.555 -2.610 -42.802 1.00 78.94 88 SER A O 1
ATOM 680 N N . ASP A 1 89 ? 22.834 -1.324 -42.131 1.00 79.81 89 ASP A N 1
ATOM 681 C CA . ASP A 1 89 ? 22.673 -0.583 -43.384 1.00 79.81 89 ASP A CA 1
ATOM 682 C C . ASP A 1 89 ? 23.927 0.229 -43.742 1.00 79.81 89 ASP A C 1
ATOM 684 O O . ASP A 1 89 ? 24.325 0.325 -44.908 1.00 79.81 89 ASP A O 1
ATOM 688 N N . ASN A 1 90 ? 24.592 0.814 -42.740 1.00 78.06 90 ASN A N 1
ATOM 689 C CA . ASN A 1 90 ? 25.848 1.534 -42.950 1.00 78.06 90 ASN A CA 1
ATOM 690 C C . ASN A 1 90 ? 27.003 0.594 -43.327 1.00 78.06 90 ASN A C 1
ATOM 692 O O . ASN A 1 90 ? 27.832 0.950 -44.174 1.00 78.06 90 ASN A O 1
ATOM 696 N N . ILE A 1 91 ? 27.063 -0.613 -42.756 1.00 77.81 91 ILE A N 1
ATOM 697 C CA . ILE A 1 91 ? 28.067 -1.614 -43.136 1.00 77.81 91 ILE A CA 1
ATOM 698 C C . ILE A 1 91 ? 27.804 -2.124 -44.554 1.00 77.81 91 ILE A C 1
ATOM 700 O O . ILE A 1 91 ? 28.748 -2.177 -45.342 1.00 77.81 91 ILE A O 1
ATOM 704 N N . GLU A 1 92 ? 26.555 -2.407 -44.928 1.00 74.19 92 GLU A N 1
ATOM 705 C CA . GLU A 1 92 ? 26.209 -2.838 -46.287 1.00 74.19 92 GLU A CA 1
ATOM 706 C C . GLU A 1 92 ? 26.581 -1.781 -47.333 1.00 74.19 92 GLU A C 1
ATOM 708 O O . GLU A 1 92 ? 27.268 -2.089 -48.308 1.00 74.19 92 GLU A O 1
ATOM 713 N N . LYS A 1 93 ? 26.235 -0.508 -47.101 1.00 73.75 93 LYS A N 1
ATOM 714 C CA . LYS A 1 93 ? 26.625 0.599 -47.994 1.00 73.75 93 LYS A CA 1
ATOM 715 C C . LYS A 1 93 ? 28.142 0.721 -48.130 1.00 73.75 93 LYS A C 1
ATOM 717 O O . LYS A 1 93 ? 28.651 0.980 -49.222 1.00 73.75 93 LYS A O 1
ATOM 722 N N . THR A 1 94 ? 28.877 0.501 -47.042 1.00 72.62 94 THR A N 1
ATOM 723 C CA . THR A 1 94 ? 30.344 0.554 -47.050 1.00 72.62 94 THR A CA 1
ATOM 724 C C . THR A 1 94 ? 30.957 -0.638 -47.794 1.00 72.62 94 THR A C 1
ATOM 726 O O . THR A 1 94 ? 31.948 -0.464 -48.504 1.00 72.62 94 THR A O 1
ATOM 729 N N . GLN A 1 95 ? 30.371 -1.833 -47.684 1.00 71.75 95 GLN A N 1
ATOM 730 C CA . GLN A 1 95 ? 30.797 -3.025 -48.427 1.00 71.75 95 GLN A CA 1
ATOM 731 C C . GLN A 1 95 ? 30.467 -2.911 -49.920 1.00 71.75 95 GLN A C 1
ATOM 733 O O . GLN A 1 95 ? 31.337 -3.139 -50.756 1.00 71.75 95 GLN A O 1
ATOM 738 N N . ASN A 1 96 ? 29.256 -2.475 -50.269 1.00 70.38 96 ASN A N 1
ATOM 739 C CA . ASN A 1 96 ? 28.834 -2.297 -51.658 1.00 70.38 96 ASN A CA 1
ATOM 740 C C . ASN A 1 96 ? 29.710 -1.249 -52.374 1.00 70.38 96 ASN A C 1
ATOM 742 O O . ASN A 1 96 ? 30.237 -1.504 -53.456 1.00 70.38 96 ASN A O 1
ATOM 746 N N . LYS A 1 97 ? 30.016 -0.126 -51.708 1.00 72.88 97 LYS A N 1
ATOM 747 C CA . LYS A 1 97 ? 30.950 0.881 -52.234 1.00 72.88 97 LYS A CA 1
ATOM 748 C C . LYS A 1 97 ? 32.362 0.324 -52.471 1.00 72.88 97 LYS A C 1
ATOM 750 O O . LYS A 1 97 ? 32.999 0.689 -53.457 1.00 72.88 97 LYS A O 1
ATOM 755 N N . LYS A 1 98 ? 32.863 -0.555 -51.593 1.00 64.75 98 LYS A N 1
ATOM 756 C CA . LYS A 1 98 ? 34.166 -1.219 -51.779 1.00 64.75 98 LYS A CA 1
ATOM 757 C C . LYS A 1 98 ? 34.138 -2.213 -52.939 1.00 64.75 98 LYS A C 1
ATOM 759 O O . LYS A 1 98 ? 35.044 -2.171 -53.762 1.00 64.75 98 LYS A O 1
ATOM 764 N N . ASN A 1 99 ? 33.099 -3.039 -53.045 1.00 59.78 99 ASN A N 1
ATOM 765 C CA . ASN A 1 99 ? 32.966 -4.025 -54.120 1.00 59.78 99 ASN A CA 1
ATOM 766 C C . ASN A 1 99 ? 32.867 -3.355 -55.492 1.00 59.78 99 ASN A C 1
ATOM 768 O O . ASN A 1 99 ? 33.590 -3.737 -56.404 1.00 59.78 99 ASN A O 1
ATOM 772 N N . PHE A 1 100 ? 32.080 -2.284 -55.608 1.00 62.62 100 PHE A N 1
ATOM 773 C CA . PHE A 1 100 ? 31.999 -1.486 -56.831 1.00 62.62 100 PHE A CA 1
ATOM 774 C C . PHE A 1 100 ? 33.346 -0.842 -57.211 1.00 62.62 100 PHE A C 1
ATOM 776 O O . PHE A 1 100 ? 33.703 -0.759 -58.385 1.00 62.62 100 PHE A O 1
ATOM 783 N N . SER A 1 101 ? 34.133 -0.408 -56.222 1.00 59.84 101 SER A N 1
ATOM 784 C CA . SER A 1 101 ? 35.466 0.150 -56.471 1.00 59.84 101 SER A CA 1
ATOM 785 C C . SER A 1 101 ? 36.496 -0.917 -56.865 1.00 59.84 101 SER A C 1
ATOM 787 O O . SER A 1 101 ? 37.402 -0.619 -57.642 1.00 59.84 101 SER A O 1
ATOM 789 N N . ILE A 1 102 ? 36.373 -2.143 -56.345 1.00 61.19 102 ILE A N 1
ATOM 790 C CA . ILE A 1 102 ? 37.228 -3.280 -56.712 1.00 61.19 102 ILE A CA 1
ATOM 791 C C . ILE A 1 102 ? 36.900 -3.755 -58.133 1.00 61.19 102 ILE A C 1
ATOM 793 O O . ILE A 1 102 ? 37.827 -3.927 -58.921 1.00 61.19 102 ILE A O 1
ATOM 797 N N . ASP A 1 103 ? 35.622 -3.884 -58.497 1.00 59.47 103 ASP A N 1
ATOM 798 C CA . ASP A 1 103 ? 35.209 -4.323 -59.841 1.00 59.47 103 ASP A CA 1
ATOM 799 C C . ASP A 1 103 ? 35.706 -3.370 -60.939 1.00 59.47 103 ASP A C 1
ATOM 801 O O . ASP A 1 103 ? 36.278 -3.798 -61.943 1.00 59.47 103 ASP A O 1
ATOM 805 N N . ASN A 1 104 ? 35.597 -2.057 -60.713 1.00 59.41 104 ASN A N 1
ATOM 806 C CA . ASN A 1 104 ? 36.106 -1.060 -61.659 1.00 59.41 104 ASN A CA 1
ATOM 807 C C . ASN A 1 104 ? 37.645 -1.049 -61.749 1.00 59.41 104 ASN A C 1
ATOM 809 O O . ASN A 1 104 ? 38.195 -0.743 -62.807 1.00 59.41 104 ASN A O 1
ATOM 813 N N . SER A 1 105 ? 38.346 -1.410 -60.669 1.00 57.47 105 SER A N 1
ATOM 814 C CA . SER A 1 105 ? 39.811 -1.540 -60.655 1.00 57.47 105 SER A CA 1
ATOM 815 C C . SER A 1 105 ? 40.284 -2.798 -61.399 1.00 57.47 105 SER A C 1
ATOM 817 O O . SER A 1 105 ? 41.229 -2.748 -62.184 1.00 57.47 105 SER A O 1
ATOM 819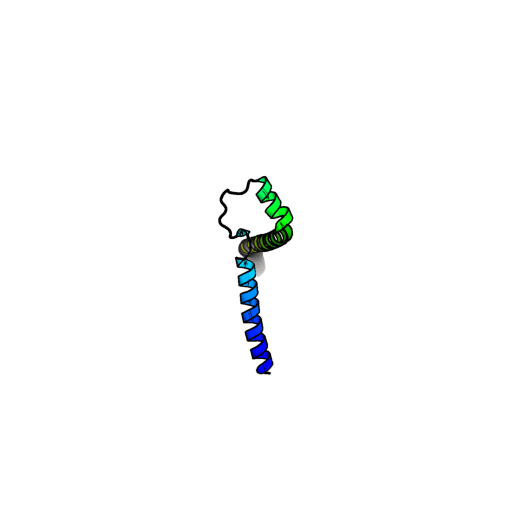 N N . PHE A 1 106 ? 39.586 -3.927 -61.233 1.00 58.81 106 PHE A N 1
ATOM 820 C CA . PHE A 1 106 ? 39.874 -5.153 -61.985 1.00 58.81 106 PHE A CA 1
ATOM 821 C C . PHE A 1 106 ? 39.546 -5.015 -63.480 1.00 58.81 106 PHE A C 1
ATOM 823 O O . PHE A 1 106 ? 40.267 -5.562 -64.317 1.00 58.81 106 PHE A O 1
ATOM 830 N N . GLY A 1 107 ? 38.507 -4.251 -63.831 1.00 57.97 107 GLY A N 1
ATOM 831 C CA . GLY A 1 107 ? 38.166 -3.933 -65.218 1.00 57.97 107 GLY A CA 1
ATOM 832 C C . GLY A 1 107 ? 39.266 -3.161 -65.956 1.00 57.97 107 GLY A C 1
ATOM 833 O O . GLY A 1 107 ? 39.595 -3.524 -67.086 1.00 57.97 107 GLY A O 1
ATOM 834 N N . SER A 1 108 ? 39.886 -2.160 -65.317 1.00 53.94 108 SER A N 1
ATOM 835 C CA . SER A 1 108 ? 40.974 -1.382 -65.939 1.00 53.94 108 SER A CA 1
ATOM 836 C C . SER A 1 108 ? 42.304 -2.144 -65.999 1.00 53.94 108 SER A C 1
ATOM 838 O O . SER A 1 108 ? 43.095 -1.971 -66.924 1.00 53.94 108 SER A O 1
ATOM 840 N N . MET A 1 109 ? 42.542 -3.060 -65.057 1.00 55.50 109 MET A N 1
ATOM 841 C CA . MET A 1 109 ? 43.738 -3.902 -65.078 1.00 55.50 109 MET A CA 1
ATOM 842 C C . MET A 1 109 ? 43.671 -4.961 -66.190 1.00 55.50 109 MET A C 1
ATOM 844 O O . MET A 1 109 ? 44.688 -5.292 -66.793 1.00 55.50 109 MET A O 1
ATOM 848 N N . LYS A 1 110 ? 42.468 -5.448 -66.528 1.00 54.84 110 LYS A N 1
ATOM 849 C CA . LYS A 1 110 ? 42.265 -6.395 -67.635 1.00 54.84 110 LYS A CA 1
ATOM 850 C C . LYS A 1 110 ? 42.326 -5.733 -69.018 1.00 54.84 110 LYS A C 1
ATOM 852 O O . LYS A 1 110 ? 42.667 -6.418 -69.980 1.00 54.84 110 LYS A O 1
ATOM 857 N N . SER A 1 111 ? 42.015 -4.436 -69.135 1.00 53.47 111 SER A N 1
ATOM 858 C CA . SER A 1 111 ? 42.189 -3.698 -70.396 1.00 53.47 111 SER A CA 1
ATOM 859 C C . SER A 1 111 ? 43.660 -3.422 -70.708 1.00 53.47 111 SER A C 1
ATOM 861 O O . SER A 1 111 ? 44.050 -3.563 -71.859 1.00 53.47 111 SER A O 1
ATOM 863 N N . ASN A 1 112 ? 44.496 -3.157 -69.697 1.00 52.62 112 ASN A N 1
ATOM 864 C CA . ASN A 1 112 ? 45.932 -2.921 -69.911 1.00 52.62 112 ASN A CA 1
ATOM 865 C C . ASN A 1 112 ? 46.729 -4.184 -70.287 1.00 52.62 112 ASN A C 1
ATOM 867 O O . ASN A 1 112 ? 47.791 -4.069 -70.878 1.00 52.62 112 ASN A O 1
ATOM 871 N N . ILE A 1 113 ? 46.231 -5.388 -69.985 1.00 55.34 113 ILE A N 1
ATOM 872 C CA . ILE A 1 113 ? 46.905 -6.650 -70.361 1.00 55.34 113 ILE A CA 1
ATOM 873 C C . ILE A 1 113 ? 46.582 -7.055 -71.814 1.00 55.34 113 ILE A C 1
ATOM 875 O O . ILE A 1 113 ? 47.266 -7.890 -72.393 1.00 55.34 113 ILE A O 1
ATOM 879 N N . LYS A 1 114 ? 45.552 -6.463 -72.435 1.00 52.91 114 LYS A N 1
ATOM 880 C CA . LYS A 1 114 ? 45.160 -6.751 -73.826 1.00 52.91 114 LYS A CA 1
ATOM 881 C C . LYS A 1 114 ? 45.776 -5.812 -74.867 1.00 52.91 114 LYS A C 1
ATOM 883 O O . LYS A 1 114 ? 45.513 -6.006 -76.048 1.00 52.91 114 LYS A O 1
ATOM 888 N N . GLU A 1 115 ? 46.558 -4.823 -74.440 1.00 51.50 115 GLU A N 1
ATOM 889 C CA . GLU A 1 115 ? 47.252 -3.877 -75.329 1.00 51.50 115 GLU A CA 1
ATOM 890 C C . GLU A 1 115 ? 48.752 -4.193 -75.515 1.00 51.50 115 GLU A C 1
ATOM 892 O O . GLU A 1 115 ? 49.430 -3.458 -76.225 1.00 51.50 115 GLU A O 1
ATOM 897 N N . GLU A 1 116 ? 49.271 -5.288 -74.939 1.00 48.31 116 GLU A N 1
ATOM 898 C CA . GLU A 1 116 ? 50.694 -5.684 -75.043 1.00 48.31 116 GLU A CA 1
ATOM 899 C C . GLU A 1 116 ? 50.974 -6.964 -75.875 1.00 48.31 116 GLU A C 1
ATOM 901 O O . GLU A 1 116 ? 52.073 -7.509 -75.783 1.00 48.31 116 GLU A O 1
ATOM 906 N N . GLU A 1 117 ? 50.045 -7.432 -76.723 1.00 40.91 117 GLU A N 1
ATOM 907 C CA . GLU A 1 117 ? 50.334 -8.447 -77.771 1.00 40.91 117 GLU A CA 1
ATOM 908 C C . GLU A 1 117 ? 50.237 -7.880 -79.193 1.00 40.91 117 GLU A C 1
ATOM 910 O O . GLU A 1 117 ? 49.178 -7.304 -79.538 1.00 40.91 117 GLU A O 1
#

R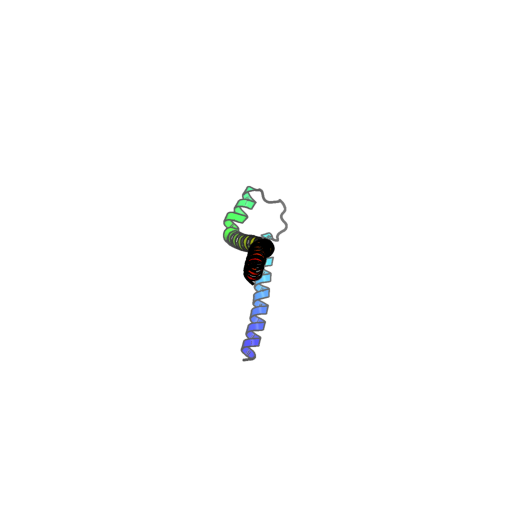adius of gyration: 37.67 Å; chains: 1; bounding box: 73×54×94 Å

Sequence (117 aa):
MRAISALTSVGTFIFVLLVLQEVNSHSMWGVSGNPPSTVEFANSIFNEWAFVTIILGALLAMAMIGASYLVRDERLINLVWDIRGDISDNIEKTQNKKNFSIDNSFGSMKSNIKEEE

Foldseek 3Di:
DVVVVVVVVVVVVVVVVVVVVVVVVDCVPPDDPDDDDPVVVCCCCCPVVVVVNVVVVVVVVVVVVVVVVVVVVVVVVVVVVVVVVVVVVVVVVVVVVVVVVVVVVVVVVVVVVVVPD